Protein AF-A0A5C8BS94-F1 (afdb_monomer_lite)

Sequence (161 aa):
IDARSKDDQHNLLNRGTQIALFEEREQHVLETAAKRLRKAGKDKSAALDLFNAAQDHIVFAAQAHIDRVTLEAFTAGIARCENEEAAELLRDVCSLYALTSIERDRAWFMEHNRISDDRAKAVQREVNSLLAKLRPHTLTLIEGLGVPPESLGAEILKPTP

Radius of gyration: 20.37 Å; chains: 1; bounding box: 39×51×60 Å

pLDDT: mean 91.69, std 13.26, range [35.62, 98.75]

Structure (mmCIF, N/CA/C/O backbone):
data_AF-A0A5C8BS94-F1
#
_entry.id   AF-A0A5C8BS94-F1
#
loop_
_atom_site.group_PDB
_atom_site.id
_atom_site.type_symbol
_atom_site.label_atom_id
_atom_site.label_alt_id
_atom_site.label_comp_id
_atom_site.label_asym_id
_atom_site.label_entity_id
_atom_site.label_seq_id
_atom_site.pdbx_PDB_ins_code
_atom_site.Cartn_x
_atom_site.Cartn_y
_atom_site.Cartn_z
_atom_site.occupancy
_atom_site.B_iso_or_equiv
_atom_site.auth_seq_id
_atom_site.auth_comp_id
_atom_site.auth_asym_id
_atom_site.auth_atom_id
_atom_site.pdbx_PDB_model_num
ATOM 1 N N . ILE A 1 1 ? 16.806 22.646 17.833 1.00 38.62 1 ILE A N 1
ATOM 2 C CA . ILE A 1 1 ? 16.436 22.315 16.436 1.00 38.62 1 ILE A CA 1
ATOM 3 C C . ILE A 1 1 ? 15.663 21.012 16.528 1.00 38.62 1 ILE A C 1
ATOM 5 O O . ILE A 1 1 ? 16.285 19.968 16.532 1.00 38.62 1 ILE A O 1
ATOM 9 N N . ASP A 1 2 ? 14.355 21.076 16.778 1.00 39.12 2 ASP A N 1
ATOM 10 C CA . ASP A 1 2 ? 13.565 19.871 17.095 1.00 39.12 2 ASP A CA 1
ATOM 11 C C . ASP A 1 2 ? 12.084 20.030 16.701 1.00 39.12 2 ASP A C 1
ATOM 13 O O . ASP A 1 2 ? 11.161 19.644 17.408 1.00 39.12 2 ASP A O 1
ATOM 17 N N . ALA A 1 3 ? 11.853 20.686 15.559 1.00 35.62 3 ALA A N 1
ATOM 18 C CA . ALA A 1 3 ? 10.513 20.950 15.025 1.00 35.62 3 ALA A CA 1
ATOM 19 C C . ALA A 1 3 ? 10.228 20.228 13.693 1.00 35.62 3 ALA A C 1
ATOM 21 O O . ALA A 1 3 ? 9.103 20.268 13.219 1.00 35.62 3 ALA A O 1
ATOM 22 N N . ARG A 1 4 ? 11.218 19.545 13.090 1.00 42.00 4 ARG A N 1
ATOM 23 C CA . ARG A 1 4 ? 11.051 18.857 11.790 1.00 42.00 4 ARG A CA 1
ATOM 24 C C . ARG A 1 4 ? 10.585 17.399 11.897 1.00 42.00 4 ARG A C 1
ATOM 26 O O . ARG A 1 4 ? 10.138 16.840 10.912 1.00 42.00 4 ARG A O 1
ATOM 33 N N . SER A 1 5 ? 10.661 16.784 13.080 1.00 50.09 5 SER A N 1
ATOM 34 C CA . SER A 1 5 ? 10.421 15.338 13.240 1.00 50.09 5 SER A CA 1
ATOM 35 C C . SER A 1 5 ? 8.932 14.946 13.261 1.00 50.09 5 SER A C 1
ATOM 37 O O . SER A 1 5 ? 8.561 13.891 12.749 1.00 50.09 5 SER A O 1
ATOM 39 N N . LYS A 1 6 ? 8.053 15.796 13.815 1.00 41.78 6 LYS A N 1
ATOM 40 C CA . LYS A 1 6 ? 6.612 15.485 13.911 1.00 41.78 6 LYS A CA 1
ATOM 41 C C . LYS A 1 6 ? 5.847 15.727 12.608 1.00 41.78 6 LYS A C 1
ATOM 43 O O . LYS A 1 6 ? 4.920 14.979 12.314 1.00 41.78 6 LYS A O 1
ATOM 48 N N . ASP A 1 7 ? 6.255 16.725 11.827 1.00 47.00 7 ASP A N 1
ATOM 49 C CA . ASP A 1 7 ? 5.572 17.105 10.583 1.00 47.00 7 ASP A CA 1
ATOM 50 C C . ASP A 1 7 ? 5.789 16.054 9.472 1.00 47.00 7 ASP A C 1
ATOM 52 O O . ASP A 1 7 ? 4.858 15.677 8.761 1.00 47.00 7 ASP A O 1
ATOM 56 N N . ASP A 1 8 ? 6.986 15.454 9.411 1.00 50.56 8 ASP A N 1
ATOM 57 C CA . ASP A 1 8 ? 7.304 14.372 8.466 1.00 50.56 8 ASP A CA 1
ATOM 58 C C . ASP A 1 8 ? 6.579 13.045 8.776 1.00 50.56 8 ASP A C 1
ATOM 60 O O . ASP A 1 8 ? 6.264 12.284 7.855 1.00 50.56 8 ASP A O 1
ATOM 64 N N . GLN A 1 9 ? 6.284 12.756 10.051 1.00 50.00 9 GLN A N 1
ATOM 65 C CA . GLN A 1 9 ? 5.466 11.598 10.453 1.00 50.00 9 GLN A CA 1
ATOM 66 C C . GLN A 1 9 ? 3.990 11.804 10.112 1.00 50.00 9 GLN A C 1
ATOM 68 O O . GLN A 1 9 ? 3.365 10.912 9.535 1.00 50.00 9 GLN A O 1
ATOM 73 N N . HIS A 1 10 ? 3.453 13.000 10.380 1.00 54.72 10 HIS A N 1
ATOM 74 C CA . HIS A 1 10 ? 2.069 13.348 10.046 1.00 54.72 10 HIS A CA 1
ATOM 75 C C . HIS A 1 10 ? 1.800 13.278 8.528 1.00 54.72 10 HIS A C 1
ATOM 77 O O . HIS A 1 10 ? 0.666 13.070 8.091 1.00 54.72 10 HIS A O 1
ATOM 83 N N . ASN A 1 11 ? 2.855 13.371 7.717 1.00 77.12 11 ASN A N 1
ATOM 84 C CA . ASN A 1 11 ? 2.792 13.202 6.274 1.00 77.12 11 ASN A CA 1
ATOM 85 C C . ASN A 1 11 ? 2.564 11.735 5.831 1.00 77.12 11 ASN A C 1
ATOM 87 O O . ASN A 1 11 ? 1.954 11.503 4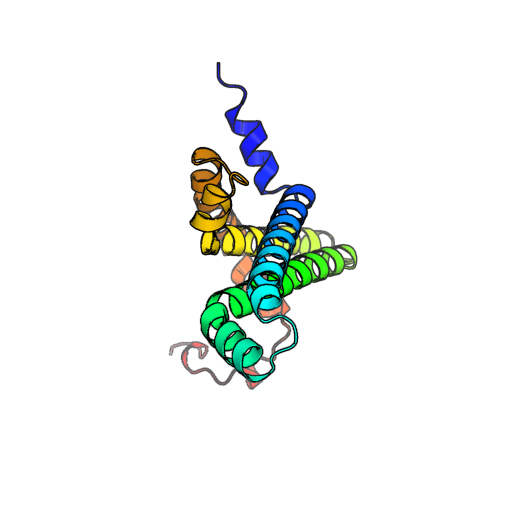.796 1.00 77.12 11 ASN A O 1
ATOM 91 N N . LEU A 1 12 ? 3.017 10.717 6.578 1.00 89.62 12 LEU A N 1
ATOM 92 C CA . LEU A 1 12 ? 2.892 9.305 6.152 1.00 89.62 12 LEU A CA 1
ATOM 93 C C . LEU A 1 12 ? 1.476 8.730 6.307 1.00 89.62 12 LEU A C 1
ATOM 95 O O . LEU A 1 12 ? 1.071 7.875 5.519 1.00 89.62 12 LEU A O 1
ATOM 99 N N . LEU A 1 13 ? 0.721 9.199 7.303 1.00 93.19 13 LEU A N 1
ATOM 100 C CA . LEU A 1 13 ? -0.686 8.824 7.495 1.00 93.19 13 LEU A CA 1
ATOM 101 C C . LEU A 1 13 ? -1.643 9.688 6.662 1.00 93.19 13 LEU A C 1
ATOM 103 O O . LEU A 1 13 ? -2.830 9.381 6.561 1.00 93.19 13 LEU A O 1
ATOM 107 N N . ASN A 1 14 ? -1.143 10.759 6.039 1.00 94.69 14 ASN A N 1
ATOM 108 C CA . ASN A 1 14 ? -1.947 11.577 5.148 1.00 94.69 14 ASN A CA 1
ATOM 109 C C . ASN A 1 14 ? -2.319 10.780 3.887 1.00 94.69 14 ASN A C 1
ATOM 111 O O . ASN A 1 14 ? -1.458 10.301 3.148 1.00 94.69 14 ASN A O 1
ATOM 115 N N . ARG A 1 15 ? -3.623 10.676 3.619 1.00 95.06 15 ARG A N 1
ATOM 116 C CA . ARG A 1 15 ? -4.148 9.929 2.473 1.00 95.06 15 ARG A CA 1
ATOM 117 C C . ARG A 1 15 ? -3.669 10.471 1.125 1.00 95.06 15 ARG A C 1
ATOM 119 O O . ARG A 1 15 ? -3.341 9.681 0.248 1.00 95.06 15 ARG A O 1
ATOM 126 N N . GLY A 1 16 ? -3.607 11.792 0.964 1.00 94.94 16 GLY A N 1
ATOM 127 C CA . GLY A 1 16 ? -3.114 12.415 -0.265 1.00 94.94 16 GLY A CA 1
ATOM 128 C C . GLY A 1 16 ? -1.663 12.031 -0.543 1.00 94.94 16 GLY A C 1
ATOM 129 O O . GLY A 1 16 ? -1.332 11.636 -1.656 1.00 94.94 16 GLY A O 1
ATOM 130 N N . THR A 1 17 ? -0.822 12.031 0.490 1.00 95.12 17 THR A N 1
ATOM 131 C CA . THR A 1 17 ? 0.573 11.584 0.386 1.00 95.12 17 THR A CA 1
ATOM 132 C C . THR A 1 17 ? 0.686 10.108 0.026 1.00 95.12 17 THR A C 1
ATOM 134 O O . THR A 1 17 ? 1.507 9.745 -0.813 1.00 95.12 17 THR A O 1
ATOM 137 N N . GLN A 1 18 ? -0.129 9.247 0.640 1.00 97.12 18 GLN A N 1
ATOM 138 C CA . GLN A 1 18 ? -0.151 7.819 0.316 1.00 97.12 18 GLN A CA 1
ATOM 139 C C . GLN A 1 18 ? -0.531 7.588 -1.151 1.00 97.12 18 GLN A C 1
ATOM 141 O O . GLN A 1 18 ? 0.159 6.844 -1.840 1.00 97.12 18 GLN A O 1
ATOM 146 N N . ILE A 1 19 ? -1.581 8.255 -1.642 1.00 97.88 19 ILE A N 1
ATOM 147 C CA . ILE A 1 19 ? -2.014 8.155 -3.044 1.00 97.88 19 ILE A CA 1
ATOM 148 C C . ILE A 1 19 ? -0.905 8.636 -3.985 1.00 97.88 19 ILE A C 1
ATOM 150 O O . ILE A 1 19 ? -0.528 7.893 -4.887 1.00 97.88 19 ILE A O 1
ATOM 154 N N . ALA A 1 20 ? -0.311 9.801 -3.713 1.00 97.12 20 ALA A N 1
ATOM 155 C CA . ALA A 1 20 ? 0.768 10.347 -4.535 1.00 97.12 20 ALA A CA 1
ATOM 156 C C . ALA A 1 20 ? 1.969 9.389 -4.636 1.00 97.12 20 ALA A C 1
ATOM 158 O O . ALA A 1 20 ? 2.488 9.155 -5.723 1.00 97.12 20 ALA A O 1
ATOM 159 N N . LEU A 1 21 ? 2.383 8.760 -3.528 1.00 97.81 21 LEU A N 1
ATOM 160 C CA . LEU A 1 21 ? 3.468 7.770 -3.549 1.00 97.81 21 LEU A CA 1
ATOM 161 C C . LEU A 1 21 ? 3.127 6.547 -4.418 1.00 97.81 21 LEU A C 1
ATOM 163 O O . LEU A 1 21 ? 3.996 6.022 -5.116 1.00 97.81 21 LEU A O 1
ATOM 167 N N . PHE A 1 22 ? 1.877 6.082 -4.387 1.00 98.56 22 PHE A N 1
ATOM 168 C CA . PHE A 1 22 ? 1.437 4.937 -5.187 1.00 98.56 22 PHE A CA 1
ATOM 169 C C . PHE A 1 22 ? 1.358 5.284 -6.679 1.00 98.56 22 PHE A C 1
ATOM 171 O O . PHE A 1 22 ? 1.819 4.490 -7.501 1.00 98.56 22 PHE A O 1
ATOM 178 N N . GLU A 1 23 ? 0.832 6.464 -7.018 1.00 98.31 23 GLU A N 1
ATOM 179 C CA . GLU A 1 23 ? 0.810 7.013 -8.380 1.00 98.31 23 GLU A CA 1
ATOM 180 C C . GLU A 1 23 ? 2.223 7.157 -8.945 1.00 98.31 23 GLU A C 1
ATOM 182 O O . GLU A 1 23 ? 2.515 6.662 -10.033 1.00 98.31 23 GLU A O 1
ATOM 187 N N . GLU A 1 24 ? 3.138 7.758 -8.183 1.00 97.62 24 GLU A N 1
ATOM 188 C CA . GLU A 1 24 ? 4.527 7.920 -8.604 1.00 97.62 24 GLU A CA 1
ATOM 189 C C . GLU A 1 24 ? 5.228 6.574 -8.827 1.00 97.62 24 GLU A C 1
ATOM 191 O O . GLU A 1 24 ? 5.986 6.437 -9.794 1.00 97.62 24 GLU A O 1
ATOM 196 N N . ARG A 1 25 ? 4.981 5.577 -7.962 1.00 98.38 25 ARG A N 1
ATOM 197 C CA . ARG A 1 25 ? 5.529 4.222 -8.127 1.00 98.38 25 ARG A CA 1
ATOM 198 C C . ARG A 1 25 ? 5.011 3.564 -9.392 1.00 98.38 25 ARG A C 1
ATOM 200 O O . ARG A 1 25 ? 5.808 3.120 -10.214 1.00 98.38 25 ARG A O 1
ATOM 207 N N . GLU A 1 26 ? 3.697 3.510 -9.563 1.00 98.62 26 GLU A N 1
ATOM 208 C CA . GLU A 1 26 ? 3.087 2.906 -10.746 1.00 98.62 26 GLU A CA 1
ATOM 209 C C . GLU A 1 26 ? 3.570 3.595 -12.028 1.00 98.62 26 GLU A C 1
ATOM 211 O O . GLU A 1 26 ? 4.046 2.914 -12.939 1.00 98.62 26 GLU A O 1
ATOM 216 N N . GLN A 1 27 ? 3.515 4.929 -12.090 1.00 98.25 27 GLN A N 1
ATOM 217 C CA . GLN A 1 27 ? 3.914 5.679 -13.276 1.00 98.25 27 GLN A CA 1
ATOM 218 C C . GLN A 1 27 ? 5.383 5.424 -13.626 1.00 98.25 27 GLN A C 1
ATOM 220 O O . GLN A 1 27 ? 5.703 5.120 -14.777 1.00 98.25 27 GLN A O 1
ATOM 225 N N . HIS A 1 28 ? 6.285 5.504 -12.645 1.00 98.38 28 HIS A N 1
ATOM 226 C CA . HIS A 1 28 ? 7.711 5.319 -12.892 1.00 98.38 28 HIS A CA 1
ATOM 227 C C . HIS A 1 28 ? 8.029 3.910 -13.410 1.00 98.38 28 HIS A C 1
ATOM 229 O O . HIS A 1 28 ? 8.760 3.746 -14.395 1.00 98.38 28 HIS A O 1
AT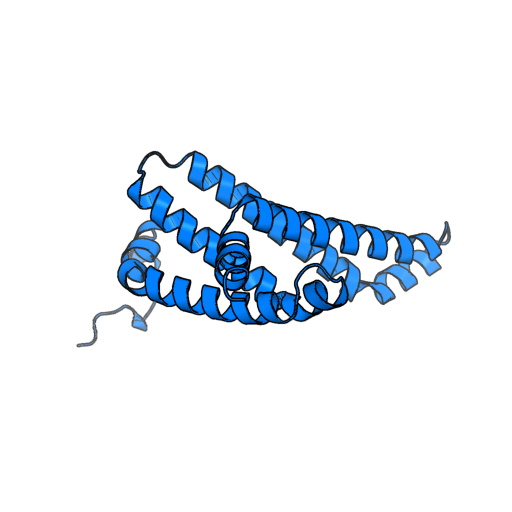OM 235 N N . VAL A 1 29 ? 7.475 2.886 -12.762 1.00 98.12 29 VAL A N 1
ATOM 236 C CA . VAL A 1 29 ? 7.708 1.482 -13.119 1.00 98.12 29 VAL A CA 1
ATOM 237 C C . VAL A 1 29 ? 7.103 1.178 -14.494 1.00 98.12 29 VAL A C 1
ATOM 239 O O . VAL A 1 29 ? 7.763 0.598 -15.355 1.00 98.12 29 VAL A O 1
ATOM 242 N N . LEU A 1 30 ? 5.889 1.659 -14.771 1.00 98.00 30 LEU A N 1
ATOM 243 C CA . LEU A 1 30 ? 5.248 1.483 -16.072 1.00 98.00 30 LEU A CA 1
ATOM 244 C C . LEU A 1 30 ? 6.045 2.150 -17.201 1.00 98.00 30 LEU A C 1
ATOM 246 O O . LEU A 1 30 ? 6.294 1.536 -18.242 1.00 98.00 30 LEU A O 1
ATOM 250 N N . GLU A 1 31 ? 6.475 3.398 -17.011 1.00 97.88 31 GLU A N 1
ATOM 251 C CA . GLU A 1 31 ? 7.239 4.135 -18.017 1.00 97.88 31 GLU A CA 1
ATOM 252 C C . GLU A 1 31 ? 8.583 3.472 -18.322 1.00 97.88 31 GLU A C 1
ATOM 254 O O . GLU A 1 31 ? 8.999 3.389 -19.483 1.00 97.88 31 GLU A O 1
ATOM 259 N N . THR A 1 32 ? 9.288 3.007 -17.293 1.00 97.00 32 THR A N 1
ATOM 260 C CA . THR A 1 32 ? 10.602 2.377 -17.456 1.00 97.00 32 THR A CA 1
ATOM 261 C C . THR A 1 32 ? 10.488 0.971 -18.049 1.00 97.00 32 THR A C 1
ATOM 263 O O . THR A 1 32 ? 11.282 0.631 -18.936 1.00 97.00 32 THR A O 1
ATOM 266 N N . ALA A 1 33 ? 9.460 0.196 -17.689 1.00 96.12 33 ALA A N 1
ATOM 267 C CA . ALA A 1 33 ? 9.127 -1.066 -18.349 1.00 96.12 33 ALA A CA 1
ATOM 268 C C . ALA A 1 33 ? 8.798 -0.847 -19.836 1.00 96.12 33 ALA A C 1
ATOM 270 O O . ALA A 1 33 ? 9.383 -1.489 -20.713 1.00 96.12 33 ALA A O 1
ATOM 271 N N . ALA A 1 34 ? 7.947 0.134 -20.150 1.00 95.44 34 ALA A N 1
ATOM 272 C CA . ALA A 1 34 ? 7.591 0.470 -21.526 1.00 95.44 34 ALA A CA 1
ATOM 273 C C . ALA A 1 34 ? 8.811 0.914 -22.352 1.00 95.44 34 ALA A C 1
ATOM 275 O O . ALA A 1 34 ? 8.978 0.480 -23.495 1.00 95.44 34 ALA A O 1
ATOM 276 N N . LYS A 1 35 ? 9.703 1.739 -21.784 1.00 95.25 35 LYS A N 1
ATOM 277 C CA . LYS A 1 35 ? 10.971 2.136 -22.427 1.00 95.25 35 LYS A CA 1
ATOM 278 C C . LYS A 1 35 ? 11.853 0.925 -22.735 1.00 95.25 35 LYS A C 1
ATOM 280 O O . LYS A 1 35 ? 12.463 0.881 -23.803 1.00 95.25 35 LYS A O 1
ATOM 285 N N . ARG A 1 36 ? 11.915 -0.062 -21.834 1.00 93.31 36 ARG A N 1
ATOM 286 C CA . ARG A 1 36 ? 12.683 -1.300 -22.037 1.00 93.31 36 ARG A CA 1
ATOM 287 C C . ARG A 1 36 ? 12.118 -2.126 -23.194 1.00 93.31 36 ARG A C 1
ATOM 289 O O . ARG A 1 36 ? 12.886 -2.522 -24.065 1.00 93.31 36 ARG A O 1
ATOM 296 N N . LEU A 1 37 ? 10.798 -2.305 -23.248 1.00 93.06 37 LEU A N 1
ATOM 297 C CA . LEU A 1 37 ? 10.127 -3.078 -24.301 1.00 93.06 37 LEU A CA 1
ATOM 298 C C . LEU A 1 37 ? 10.201 -2.412 -25.679 1.00 93.06 37 LEU A C 1
ATOM 300 O O . LEU A 1 37 ? 10.390 -3.090 -26.687 1.00 93.06 37 LEU A O 1
ATOM 304 N N . ARG A 1 38 ? 10.138 -1.076 -25.742 1.00 93.31 38 ARG A N 1
ATOM 305 C CA . ARG A 1 38 ? 10.240 -0.322 -27.006 1.00 93.31 38 ARG A CA 1
ATOM 306 C C . ARG A 1 38 ? 11.558 -0.542 -27.754 1.00 93.31 38 ARG A C 1
ATOM 308 O O . ARG A 1 38 ? 11.598 -0.301 -28.959 1.00 93.31 38 ARG A O 1
ATOM 315 N N . LYS A 1 39 ? 12.611 -1.034 -27.089 1.00 92.50 39 LYS A N 1
ATOM 316 C CA . LYS A 1 39 ? 13.895 -1.372 -27.730 1.00 92.50 39 LYS A CA 1
ATOM 317 C C . LYS A 1 39 ? 13.772 -2.478 -28.786 1.00 92.50 39 LYS A C 1
ATOM 319 O O . LYS A 1 39 ? 14.619 -2.538 -29.667 1.00 92.50 39 LYS A O 1
ATOM 324 N N . ALA A 1 40 ? 12.716 -3.294 -28.740 1.00 91.44 40 ALA A N 1
ATOM 325 C CA . ALA A 1 40 ? 12.437 -4.317 -29.749 1.00 91.44 40 ALA A CA 1
ATOM 326 C C . ALA A 1 40 ? 12.047 -3.743 -31.126 1.00 91.44 40 ALA A C 1
ATOM 328 O O . ALA A 1 40 ? 12.132 -4.429 -32.145 1.00 91.44 40 ALA A O 1
ATOM 329 N N . GLY A 1 41 ? 11.575 -2.492 -31.179 1.00 90.56 41 GLY A N 1
ATOM 330 C CA . GLY A 1 41 ? 11.046 -1.903 -32.406 1.00 90.56 41 GLY A CA 1
ATOM 331 C C . GLY A 1 41 ? 9.844 -2.684 -32.954 1.00 90.56 41 GLY A C 1
ATOM 332 O O . GLY A 1 41 ? 8.859 -2.890 -32.250 1.00 90.56 41 GLY A O 1
ATOM 333 N N . LYS A 1 42 ? 9.909 -3.075 -34.234 1.00 90.06 42 LYS A N 1
ATOM 334 C CA . LYS A 1 42 ? 8.848 -3.831 -34.934 1.00 90.06 42 LYS A CA 1
ATOM 335 C C . LYS A 1 42 ? 9.160 -5.326 -35.091 1.00 90.06 42 LYS A C 1
ATOM 337 O O . LYS A 1 42 ? 8.364 -6.041 -35.699 1.00 90.06 42 LYS A O 1
ATOM 342 N N . ASP A 1 43 ? 10.302 -5.791 -34.588 1.00 93.19 43 ASP A N 1
ATOM 343 C CA . ASP A 1 43 ? 10.690 -7.198 -34.677 1.00 93.19 43 ASP A CA 1
ATOM 344 C C . ASP A 1 43 ? 9.931 -8.017 -33.626 1.00 93.19 43 ASP A C 1
ATOM 346 O O . ASP A 1 43 ? 10.076 -7.810 -32.421 1.00 93.19 43 ASP A O 1
ATOM 350 N N . LYS A 1 44 ? 9.103 -8.955 -34.095 1.00 88.38 44 LYS A N 1
ATOM 351 C CA . LYS A 1 44 ? 8.265 -9.795 -33.234 1.00 88.38 44 LYS A CA 1
ATOM 352 C C . LYS A 1 44 ? 9.073 -10.782 -32.391 1.00 88.38 44 LYS A C 1
ATOM 354 O O . LYS A 1 44 ? 8.664 -11.049 -31.265 1.00 88.38 44 LYS A O 1
ATOM 359 N N . SER A 1 45 ? 10.182 -11.314 -32.909 1.00 92.12 45 SER A N 1
ATOM 360 C CA . SER A 1 45 ? 11.027 -12.246 -32.151 1.00 92.12 45 SER A CA 1
ATOM 361 C C . SER A 1 45 ? 11.737 -11.495 -31.032 1.00 92.12 45 SER A C 1
ATOM 363 O O . SER A 1 45 ? 11.603 -11.852 -29.865 1.00 92.12 45 SER A O 1
ATOM 365 N N . ALA A 1 46 ? 12.377 -10.373 -31.374 1.00 91.12 46 ALA A N 1
ATOM 366 C CA . ALA A 1 46 ? 13.042 -9.522 -30.391 1.00 91.12 46 ALA A CA 1
ATOM 367 C C . ALA A 1 46 ? 12.065 -8.966 -29.339 1.00 91.12 46 ALA A C 1
ATOM 369 O O . ALA A 1 46 ? 12.441 -8.796 -28.180 1.00 91.12 46 ALA A O 1
ATOM 370 N N . ALA A 1 47 ? 10.809 -8.695 -29.718 1.00 91.88 47 ALA A N 1
ATOM 371 C CA . ALA A 1 47 ? 9.772 -8.260 -28.785 1.00 91.88 47 ALA A CA 1
ATOM 372 C C . ALA A 1 47 ? 9.432 -9.335 -27.749 1.00 91.88 47 ALA A C 1
ATOM 374 O O . ALA A 1 47 ? 9.312 -9.008 -26.569 1.00 91.88 47 ALA A O 1
ATOM 375 N N . LEU A 1 48 ? 9.308 -10.598 -28.166 1.00 92.69 48 LEU A N 1
ATOM 376 C CA . LEU A 1 48 ? 9.047 -11.707 -27.250 1.00 92.69 48 LEU A CA 1
ATOM 377 C C . LEU A 1 48 ? 10.238 -11.949 -26.312 1.00 92.69 48 LEU A C 1
ATOM 379 O O . LEU A 1 48 ? 10.046 -12.088 -25.105 1.00 92.69 48 LEU A O 1
ATOM 383 N N . ASP A 1 49 ? 11.460 -11.922 -26.844 1.00 94.88 49 ASP A N 1
ATOM 384 C CA . ASP A 1 49 ? 12.677 -12.108 -26.048 1.00 94.88 49 ASP A CA 1
ATOM 385 C C . ASP A 1 49 ? 12.851 -10.990 -25.010 1.00 94.88 49 ASP A C 1
ATOM 387 O O . ASP A 1 49 ? 13.108 -11.259 -23.835 1.00 94.88 49 ASP A O 1
ATOM 391 N N . LEU A 1 50 ? 12.642 -9.727 -25.406 1.00 94.06 50 LEU A N 1
ATOM 392 C CA . LEU A 1 50 ? 12.697 -8.586 -24.487 1.00 94.06 50 LEU A CA 1
ATOM 393 C C . LEU A 1 50 ? 11.561 -8.593 -23.465 1.00 94.06 50 LEU A C 1
ATOM 395 O O . LEU A 1 50 ? 11.785 -8.184 -22.327 1.00 94.06 50 LEU A O 1
ATOM 399 N N . PHE A 1 51 ? 10.367 -9.048 -23.850 1.00 93.62 51 PHE A N 1
ATOM 400 C CA . PHE A 1 51 ? 9.251 -9.222 -22.925 1.00 93.62 51 PHE A CA 1
ATOM 401 C C . PHE A 1 51 ? 9.595 -10.243 -21.841 1.00 93.62 51 PHE A C 1
ATOM 403 O O . PHE A 1 51 ? 9.500 -9.929 -20.656 1.00 93.62 51 PHE A O 1
ATOM 410 N N . ASN A 1 52 ? 10.079 -11.422 -22.236 1.00 94.94 52 ASN A N 1
ATOM 411 C CA . ASN A 1 52 ? 10.483 -12.470 -21.301 1.00 94.94 52 ASN A CA 1
ATOM 412 C C . ASN A 1 52 ? 11.632 -12.006 -20.394 1.00 94.94 52 ASN A C 1
ATOM 414 O O . ASN A 1 52 ? 11.588 -12.211 -19.185 1.00 94.94 52 ASN A O 1
ATOM 418 N N . ALA A 1 53 ? 12.625 -11.308 -20.950 1.00 95.25 53 ALA A N 1
ATOM 419 C CA . ALA A 1 53 ? 13.754 -10.779 -20.185 1.00 95.25 53 ALA A CA 1
ATOM 420 C C . ALA A 1 53 ? 13.387 -9.624 -19.229 1.00 95.25 53 ALA A C 1
ATOM 422 O O . ALA A 1 53 ? 14.206 -9.256 -18.385 1.00 95.25 53 ALA A O 1
ATOM 423 N N . ALA A 1 54 ? 12.209 -9.013 -19.386 1.00 95.75 54 ALA A N 1
ATOM 424 C CA . ALA A 1 54 ? 11.701 -7.927 -18.546 1.00 95.75 54 ALA A CA 1
ATOM 425 C C . ALA A 1 54 ? 10.481 -8.340 -17.703 1.00 95.75 54 ALA A C 1
ATOM 427 O O . ALA A 1 54 ? 9.802 -7.468 -17.159 1.00 95.75 54 ALA A O 1
ATOM 428 N N . GLN A 1 55 ? 10.169 -9.637 -17.624 1.00 96.12 55 GLN A N 1
ATOM 429 C CA . GLN A 1 55 ? 8.952 -10.137 -16.984 1.00 96.12 55 GLN A CA 1
ATOM 430 C C . GLN A 1 55 ? 8.844 -9.715 -15.515 1.00 96.12 55 GLN A C 1
ATOM 432 O O . GLN A 1 55 ? 7.771 -9.307 -15.085 1.00 96.12 55 GLN A O 1
ATOM 437 N N . ASP A 1 56 ? 9.948 -9.755 -14.772 1.00 96.50 56 ASP A N 1
ATOM 438 C CA . ASP A 1 56 ? 10.048 -9.269 -13.394 1.00 96.50 56 ASP A CA 1
ATOM 439 C C . ASP A 1 56 ? 9.547 -7.821 -13.265 1.00 96.50 56 ASP A C 1
ATOM 441 O O . ASP A 1 56 ? 8.693 -7.512 -12.433 1.00 96.50 56 ASP A O 1
ATOM 445 N N . HIS A 1 57 ? 10.003 -6.950 -14.164 1.00 97.31 57 HIS A N 1
ATOM 446 C CA . HIS A 1 57 ? 9.623 -5.546 -14.196 1.00 97.31 57 HIS A CA 1
ATOM 447 C C . HIS A 1 57 ? 8.153 -5.358 -14.600 1.00 97.31 57 HIS A C 1
ATOM 449 O O . HIS A 1 57 ? 7.445 -4.534 -14.028 1.00 97.31 57 HIS A O 1
ATOM 455 N N . ILE A 1 58 ? 7.665 -6.134 -15.568 1.00 97.00 58 ILE A N 1
ATOM 456 C CA . ILE A 1 58 ? 6.269 -6.060 -16.023 1.00 97.00 58 ILE A CA 1
ATOM 457 C C . ILE A 1 58 ? 5.313 -6.523 -14.919 1.00 97.00 58 ILE A C 1
ATOM 459 O O . ILE A 1 58 ? 4.289 -5.883 -14.686 1.00 97.00 58 ILE A O 1
ATOM 463 N N . VAL A 1 59 ? 5.655 -7.605 -14.216 1.00 98.06 59 VAL A N 1
ATOM 464 C CA . VAL A 1 59 ? 4.884 -8.098 -13.067 1.00 98.06 59 VAL A CA 1
ATOM 465 C C . VAL A 1 59 ? 4.890 -7.061 -11.947 1.00 98.06 59 VAL A C 1
ATOM 467 O O . VAL A 1 59 ? 3.836 -6.780 -11.382 1.00 98.06 59 VAL A O 1
ATOM 470 N N . PHE A 1 60 ? 6.034 -6.427 -11.677 1.00 98.31 60 PHE A N 1
ATOM 471 C CA . PHE A 1 60 ? 6.100 -5.343 -10.700 1.00 98.31 60 PHE A CA 1
ATOM 472 C C . PHE A 1 60 ? 5.239 -4.134 -11.104 1.00 98.31 60 PHE A C 1
ATOM 474 O O . PHE A 1 60 ? 4.515 -3.599 -10.267 1.00 98.31 60 PHE A O 1
ATOM 481 N N . ALA A 1 61 ? 5.226 -3.751 -12.387 1.00 98.38 61 ALA A N 1
ATOM 482 C CA . ALA A 1 61 ? 4.351 -2.692 -12.901 1.00 98.38 61 ALA A CA 1
ATOM 483 C C . ALA A 1 61 ? 2.865 -3.025 -12.687 1.00 98.38 61 ALA A C 1
ATOM 485 O O . ALA A 1 61 ? 2.092 -2.179 -12.237 1.00 98.38 61 ALA A O 1
ATOM 486 N N . ALA A 1 62 ? 2.471 -4.270 -12.971 1.00 98.19 62 ALA A N 1
ATOM 487 C CA . ALA A 1 62 ? 1.107 -4.741 -12.755 1.00 98.19 62 ALA A CA 1
ATOM 488 C C . ALA A 1 62 ? 0.730 -4.741 -11.265 1.00 98.19 62 ALA A C 1
ATOM 490 O O . ALA A 1 62 ? -0.362 -4.299 -10.909 1.00 98.19 62 ALA A O 1
ATOM 491 N N . GLN A 1 63 ? 1.635 -5.174 -10.384 1.00 98.44 63 GLN A N 1
ATOM 492 C CA . GLN A 1 63 ? 1.403 -5.140 -8.941 1.00 98.44 63 GLN A CA 1
ATOM 493 C C . GLN A 1 63 ? 1.268 -3.702 -8.426 1.00 98.44 63 GLN A C 1
ATOM 495 O O . GLN A 1 63 ? 0.346 -3.416 -7.666 1.00 98.44 63 GLN A O 1
ATOM 500 N N . ALA A 1 64 ? 2.128 -2.781 -8.874 1.00 98.62 64 ALA A N 1
ATOM 501 C CA . ALA A 1 64 ? 2.049 -1.371 -8.500 1.00 98.62 64 ALA A CA 1
ATOM 502 C C . ALA A 1 64 ? 0.715 -0.731 -8.932 1.00 98.62 64 ALA A C 1
ATOM 504 O O . ALA A 1 64 ? 0.133 0.034 -8.160 1.00 98.62 64 ALA A O 1
ATOM 505 N N . HIS A 1 65 ? 0.203 -1.095 -10.115 1.00 98.62 65 HIS A N 1
ATOM 506 C CA . HIS A 1 65 ? -1.125 -0.697 -10.592 1.00 98.62 65 HIS A CA 1
ATOM 507 C C . HIS A 1 65 ? -2.243 -1.221 -9.684 1.00 98.62 65 HIS A C 1
ATOM 509 O O . HIS A 1 65 ? -3.072 -0.445 -9.207 1.00 98.62 65 HIS A O 1
ATOM 515 N N . ILE A 1 66 ? -2.249 -2.530 -9.403 1.00 98.69 66 ILE A N 1
ATOM 516 C CA . ILE A 1 66 ? -3.246 -3.164 -8.525 1.00 98.69 66 ILE A CA 1
ATOM 517 C C . ILE A 1 66 ? -3.230 -2.509 -7.146 1.00 98.69 66 ILE A C 1
ATOM 519 O O . ILE A 1 66 ? -4.289 -2.209 -6.591 1.00 98.69 66 ILE A O 1
ATOM 523 N N . ASP A 1 67 ? -2.040 -2.251 -6.608 1.00 98.69 67 ASP A N 1
ATOM 524 C CA . ASP A 1 67 ? -1.888 -1.644 -5.297 1.00 98.69 67 ASP A CA 1
ATOM 525 C C . ASP A 1 67 ? -2.535 -0.247 -5.239 1.00 98.69 67 ASP A C 1
ATOM 527 O O . ASP A 1 67 ? -3.247 0.050 -4.273 1.00 98.69 67 ASP A O 1
ATOM 531 N N . ARG A 1 68 ? -2.312 0.597 -6.265 1.00 98.69 68 ARG A N 1
ATOM 532 C CA . ARG A 1 68 ? -2.901 1.947 -6.366 1.00 98.69 68 ARG A CA 1
ATOM 533 C C . ARG A 1 68 ? -4.411 1.882 -6.518 1.00 98.69 68 ARG A C 1
ATOM 535 O O . ARG A 1 68 ? -5.121 2.521 -5.745 1.00 98.69 68 ARG A O 1
ATOM 542 N N . VAL A 1 69 ? -4.903 1.079 -7.461 1.00 98.69 69 VAL A N 1
ATOM 543 C CA . VAL A 1 69 ? -6.346 0.921 -7.697 1.00 98.69 69 VAL A CA 1
ATOM 544 C 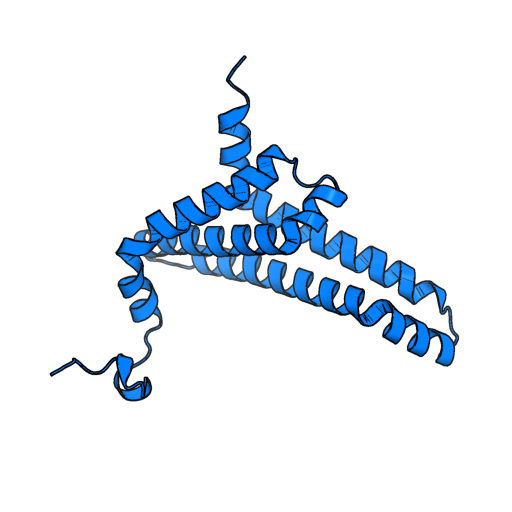C . VAL A 1 69 ? -7.047 0.432 -6.432 1.00 98.69 69 VAL A C 1
ATOM 546 O O . VAL A 1 69 ? -8.110 0.936 -6.079 1.00 98.69 69 VAL A O 1
ATOM 549 N N . THR A 1 70 ? -6.434 -0.500 -5.702 1.00 98.75 70 THR A N 1
ATOM 550 C CA . THR A 1 70 ? -6.958 -0.977 -4.417 1.00 98.75 70 THR A CA 1
ATOM 551 C C . THR A 1 70 ? -6.998 0.148 -3.382 1.00 98.75 70 THR A C 1
ATOM 553 O O . THR A 1 70 ? -8.013 0.305 -2.706 1.00 98.75 70 THR A O 1
ATOM 556 N N . LEU A 1 71 ? -5.945 0.969 -3.272 1.00 98.75 71 LEU A N 1
ATOM 557 C CA . LEU A 1 71 ? -5.908 2.102 -2.340 1.00 98.75 71 LEU A CA 1
ATOM 558 C C . LEU A 1 71 ? -7.012 3.129 -2.637 1.00 98.75 71 LEU A C 1
ATOM 560 O O . LEU A 1 71 ? -7.696 3.595 -1.720 1.00 98.75 71 LEU A O 1
ATOM 564 N N . GLU A 1 72 ? -7.201 3.472 -3.909 1.00 98.56 72 GLU A N 1
ATOM 565 C CA . GLU A 1 72 ? -8.236 4.403 -4.366 1.00 98.56 72 GLU A CA 1
ATOM 566 C C . GLU A 1 72 ? -9.639 3.846 -4.133 1.00 98.56 72 GLU A C 1
ATOM 568 O O . GLU A 1 72 ? -10.486 4.529 -3.556 1.00 98.56 72 GLU A O 1
ATOM 573 N N . ALA A 1 73 ? -9.875 2.587 -4.510 1.00 98.69 73 ALA A N 1
ATOM 574 C CA . ALA A 1 73 ? -11.154 1.918 -4.309 1.00 98.69 73 ALA A CA 1
ATOM 575 C C . ALA A 1 73 ? -11.507 1.807 -2.820 1.00 98.69 73 ALA A C 1
ATOM 577 O O . ALA A 1 73 ? -12.654 2.049 -2.442 1.00 98.69 73 ALA A O 1
ATOM 578 N N . PHE A 1 74 ? -10.525 1.506 -1.967 1.00 98.44 74 PHE A N 1
ATOM 579 C CA . PHE A 1 74 ? -10.705 1.461 -0.520 1.00 98.44 74 PHE A CA 1
ATOM 580 C C . PHE A 1 74 ? -11.036 2.861 0.028 1.00 98.44 74 PHE A C 1
ATOM 582 O O . PHE A 1 74 ? -12.024 3.025 0.742 1.00 98.44 74 PHE A O 1
ATOM 589 N N . THR A 1 75 ? -10.302 3.899 -0.388 1.00 98.06 75 THR A N 1
ATOM 590 C CA . THR A 1 75 ? -10.594 5.297 -0.011 1.00 98.06 75 THR A CA 1
ATOM 591 C C . THR A 1 75 ? -12.011 5.711 -0.420 1.00 98.06 75 THR A C 1
ATOM 593 O O . THR A 1 75 ? -12.762 6.257 0.387 1.00 98.06 75 THR A O 1
ATOM 596 N N . ALA A 1 76 ? -12.413 5.396 -1.653 1.00 98.19 76 ALA A N 1
ATOM 597 C CA . ALA A 1 76 ? -13.759 5.662 -2.147 1.00 98.19 76 ALA A CA 1
ATOM 598 C C . ALA A 1 76 ? -14.826 4.851 -1.393 1.00 98.19 76 ALA A C 1
ATOM 600 O O . ALA A 1 76 ? -15.934 5.339 -1.191 1.00 98.19 76 ALA A O 1
ATOM 601 N N . GLY A 1 77 ? -14.513 3.618 -0.987 1.00 98.06 77 GLY A N 1
ATOM 602 C CA . GLY A 1 77 ? -15.376 2.780 -0.155 1.00 98.06 77 GLY A CA 1
ATOM 603 C C . GLY A 1 77 ? -15.648 3.405 1.210 1.00 98.06 77 GLY A C 1
ATOM 604 O O . GLY A 1 77 ? -16.805 3.508 1.606 1.00 98.06 77 GLY A O 1
ATOM 605 N N . ILE A 1 78 ? -14.604 3.903 1.876 1.00 98.00 78 ILE A N 1
ATOM 606 C CA . ILE A 1 78 ? -14.716 4.622 3.155 1.00 98.00 78 ILE A CA 1
ATOM 607 C C . ILE A 1 78 ? -15.588 5.868 3.005 1.00 98.00 78 ILE A C 1
ATOM 609 O O . ILE A 1 78 ? -16.445 6.112 3.845 1.00 98.00 78 ILE A O 1
ATOM 613 N N . ALA A 1 79 ? -15.419 6.632 1.923 1.00 97.31 79 ALA A N 1
ATOM 614 C CA . ALA A 1 79 ? -16.211 7.838 1.676 1.00 97.31 79 ALA A CA 1
ATOM 615 C C . ALA A 1 79 ? -17.719 7.568 1.486 1.00 97.31 79 ALA A C 1
ATOM 617 O O . ALA A 1 79 ? -18.518 8.492 1.604 1.00 97.31 79 ALA A O 1
ATOM 618 N N . ARG A 1 80 ? -18.112 6.322 1.186 1.00 97.56 80 ARG A N 1
ATOM 619 C CA . ARG A 1 80 ? -19.517 5.888 1.090 1.00 97.56 80 ARG A CA 1
ATOM 620 C C . ARG A 1 80 ? -20.037 5.232 2.373 1.00 97.56 80 ARG A C 1
ATOM 622 O O . ARG A 1 80 ? -21.180 4.788 2.392 1.00 97.56 80 ARG A O 1
ATOM 629 N N . CYS A 1 81 ? -19.209 5.104 3.407 1.00 97.31 81 CYS A N 1
ATOM 630 C CA . CYS A 1 81 ? -19.615 4.503 4.669 1.00 97.31 81 CYS A CA 1
ATOM 631 C C . CYS A 1 81 ? -20.473 5.498 5.462 1.00 97.31 81 CYS A C 1
ATOM 633 O O . CYS A 1 81 ? -20.027 6.603 5.753 1.00 97.31 81 CYS A O 1
ATOM 635 N N . GLU A 1 82 ? -21.705 5.110 5.796 1.00 96.62 82 GLU A N 1
ATOM 636 C CA . GLU A 1 82 ? -22.651 5.972 6.523 1.00 96.62 82 GLU A CA 1
ATOM 637 C C . GLU A 1 82 ? -22.378 6.016 8.034 1.00 96.62 82 GLU A C 1
ATOM 639 O O . GLU A 1 82 ? -22.718 6.988 8.705 1.00 96.62 82 GLU A O 1
ATOM 644 N N . ASN A 1 83 ? -21.774 4.958 8.581 1.00 97.06 83 ASN A N 1
ATOM 645 C CA . ASN A 1 83 ? -21.421 4.883 9.991 1.00 97.06 83 ASN A CA 1
ATOM 646 C C . ASN A 1 83 ? -20.019 5.473 10.200 1.00 97.06 83 ASN A C 1
ATOM 648 O O . ASN A 1 83 ? -19.032 4.902 9.737 1.00 97.06 83 ASN A O 1
ATOM 652 N N . GLU A 1 84 ? -19.933 6.600 10.909 1.00 97.00 84 GLU A N 1
ATOM 653 C CA . GLU A 1 84 ? -18.663 7.313 11.095 1.00 97.00 84 GLU A CA 1
ATOM 654 C C . GLU A 1 84 ? -17.644 6.510 11.918 1.00 97.00 84 GLU A C 1
ATOM 656 O O . GLU A 1 84 ? -16.470 6.488 11.564 1.00 97.00 84 GLU A O 1
ATOM 661 N N . GLU A 1 85 ? -18.072 5.784 12.954 1.00 96.19 85 GLU A N 1
ATOM 662 C CA . GLU A 1 85 ? -17.169 4.951 13.767 1.00 96.19 85 GLU A CA 1
ATOM 663 C C . GLU A 1 85 ? -16.548 3.821 12.928 1.00 96.19 85 GLU A C 1
ATOM 665 O O . GLU A 1 85 ? -15.346 3.547 13.000 1.00 96.19 85 GLU A O 1
ATOM 670 N N . ALA A 1 86 ? -17.352 3.192 12.066 1.00 96.19 86 ALA A N 1
ATOM 671 C CA . ALA A 1 86 ? -16.875 2.202 11.112 1.00 96.19 86 ALA A CA 1
ATOM 672 C C . ALA A 1 86 ? -15.944 2.840 10.072 1.00 96.19 86 ALA A C 1
ATOM 674 O O . ALA A 1 86 ? -14.904 2.266 9.747 1.00 96.19 86 ALA A O 1
ATOM 675 N N . ALA A 1 87 ? -16.276 4.034 9.571 1.00 97.81 87 ALA A N 1
ATOM 676 C CA . ALA A 1 87 ? -15.434 4.767 8.635 1.00 97.81 87 ALA A CA 1
ATOM 677 C C . ALA A 1 87 ? -14.064 5.097 9.247 1.00 97.81 87 ALA A C 1
ATOM 679 O O . ALA A 1 87 ? -13.044 4.898 8.588 1.00 97.81 87 ALA A O 1
ATOM 680 N N . GLU A 1 88 ? -14.012 5.544 10.504 1.00 97.19 88 GLU A N 1
ATOM 681 C CA . GLU A 1 88 ? -12.769 5.796 11.239 1.00 97.19 88 GLU A CA 1
ATOM 682 C C . GLU A 1 88 ? -11.910 4.537 11.364 1.00 97.19 88 GLU A C 1
ATOM 684 O O . GLU A 1 88 ? -10.726 4.562 11.013 1.00 97.19 88 GLU A O 1
ATOM 689 N N . LEU A 1 89 ? -12.507 3.416 11.772 1.00 97.75 89 LEU A N 1
ATOM 690 C CA . LEU A 1 89 ? -11.786 2.151 11.880 1.00 97.75 89 LEU A CA 1
ATOM 691 C C . LEU A 1 89 ? -11.272 1.672 10.510 1.00 97.75 89 LEU A C 1
ATOM 693 O O . LEU A 1 89 ? -10.130 1.222 10.384 1.00 97.75 89 LEU A O 1
ATOM 697 N N . LEU A 1 90 ? -12.072 1.825 9.452 1.00 98.12 90 LEU A N 1
ATOM 698 C CA . LEU A 1 90 ? -11.654 1.502 8.089 1.00 98.12 90 LEU A CA 1
ATOM 699 C C . LEU A 1 90 ? -10.532 2.425 7.590 1.00 98.12 90 LEU A C 1
ATOM 701 O O . LEU A 1 90 ? -9.672 1.951 6.849 1.00 98.12 90 LEU A O 1
ATOM 705 N N . ARG A 1 91 ? -10.472 3.703 8.000 1.00 98.12 91 ARG A N 1
ATOM 706 C CA . ARG A 1 91 ? -9.342 4.605 7.678 1.00 98.12 91 ARG A CA 1
ATOM 707 C C . ARG A 1 91 ? -8.029 4.092 8.265 1.00 98.12 91 ARG A C 1
ATOM 709 O O . ARG A 1 91 ? -7.001 4.163 7.584 1.00 98.12 91 ARG A O 1
ATOM 716 N N . ASP A 1 92 ? -8.054 3.532 9.473 1.00 98.06 92 ASP A N 1
ATOM 717 C CA . ASP A 1 92 ? -6.874 2.908 10.081 1.00 98.06 92 ASP A CA 1
ATOM 718 C C . ASP A 1 92 ? -6.445 1.649 9.316 1.00 98.06 92 ASP A C 1
ATOM 720 O O . ASP A 1 92 ? -5.274 1.523 8.952 1.00 98.06 92 ASP A O 1
ATOM 724 N N . VAL A 1 93 ? -7.385 0.754 8.986 1.00 98.38 93 VAL A N 1
ATOM 725 C CA . VAL A 1 93 ? -7.105 -0.447 8.169 1.00 98.38 93 VAL A CA 1
ATOM 726 C C . VAL A 1 93 ? -6.553 -0.059 6.796 1.00 98.38 93 VAL A C 1
ATOM 728 O O . VAL A 1 93 ? -5.598 -0.653 6.297 1.00 98.38 93 VAL A O 1
ATOM 731 N N . CYS A 1 94 ? -7.111 0.982 6.189 1.00 98.62 94 CYS A N 1
ATOM 732 C CA . CYS A 1 94 ? -6.674 1.483 4.897 1.00 98.62 94 CYS A CA 1
ATOM 733 C C . CYS A 1 94 ? -5.278 2.112 4.956 1.00 98.62 94 CYS A C 1
ATOM 735 O O . CYS A 1 94 ? -4.521 2.032 3.990 1.00 98.62 94 CYS A O 1
ATOM 737 N N . SER A 1 95 ? -4.926 2.748 6.074 1.00 98.38 95 SER A N 1
ATOM 738 C CA . SER A 1 95 ? -3.579 3.278 6.306 1.00 98.38 95 SER A CA 1
ATOM 739 C C . SER A 1 95 ? -2.580 2.151 6.559 1.00 98.38 95 SER A C 1
ATOM 741 O O . SER A 1 95 ? -1.460 2.210 6.057 1.00 98.38 95 SER A O 1
ATOM 743 N N . LEU A 1 96 ? -2.996 1.085 7.251 1.00 98.56 96 LEU A N 1
ATOM 744 C CA . LEU A 1 96 ? -2.181 -0.115 7.432 1.00 98.56 96 LEU A CA 1
ATOM 745 C C . LEU A 1 96 ? -1.891 -0.780 6.082 1.00 98.56 96 LEU A C 1
ATOM 747 O O . LEU A 1 96 ? -0.741 -1.099 5.791 1.00 98.56 96 LEU A O 1
ATOM 751 N N . TYR A 1 97 ? -2.903 -0.928 5.225 1.00 98.75 97 TYR A N 1
ATOM 752 C CA . TYR A 1 97 ? -2.722 -1.402 3.852 1.00 98.75 97 TYR A CA 1
ATOM 753 C C . TYR A 1 97 ? -1.724 -0.527 3.070 1.00 98.75 97 TYR A C 1
ATOM 755 O O . TYR A 1 97 ? -0.784 -1.041 2.461 1.00 98.75 97 TYR A O 1
ATOM 763 N N . ALA A 1 98 ? -1.882 0.800 3.128 1.00 98.56 98 ALA A N 1
ATOM 764 C CA . ALA A 1 98 ? -1.000 1.721 2.419 1.00 98.56 98 ALA A CA 1
ATOM 765 C C . ALA A 1 98 ? 0.464 1.580 2.869 1.00 98.56 98 ALA A C 1
ATOM 767 O O . ALA A 1 98 ? 1.372 1.429 2.050 1.00 98.56 98 ALA A O 1
ATOM 768 N N . LEU A 1 99 ? 0.690 1.595 4.184 1.00 98.31 99 LEU A N 1
ATOM 769 C CA . LEU A 1 99 ? 2.028 1.554 4.760 1.00 98.31 99 LEU A CA 1
ATOM 770 C C . LEU A 1 99 ? 2.696 0.184 4.629 1.00 98.31 99 LEU A C 1
ATOM 772 O O . LEU A 1 99 ? 3.902 0.143 4.424 1.00 98.31 99 LEU A O 1
ATOM 776 N N . THR A 1 100 ? 1.949 -0.920 4.681 1.00 98.38 100 THR A N 1
ATOM 777 C CA . THR A 1 100 ? 2.508 -2.267 4.451 1.00 98.38 100 THR A CA 1
ATOM 778 C C . THR A 1 100 ? 2.940 -2.472 2.996 1.00 98.38 100 THR A C 1
ATOM 780 O O . THR A 1 100 ? 3.977 -3.083 2.747 1.00 98.38 100 THR A O 1
ATOM 783 N N . SER A 1 101 ? 2.222 -1.897 2.024 1.00 98.44 101 SER A N 1
ATOM 784 C CA . SER A 1 101 ? 2.671 -1.846 0.622 1.00 98.44 101 SER A CA 1
ATOM 785 C C . SER A 1 101 ? 3.948 -1.008 0.458 1.00 98.44 101 SER A C 1
ATOM 787 O O . SER A 1 101 ? 4.887 -1.439 -0.214 1.00 98.44 101 SER A O 1
ATOM 789 N N . ILE A 1 102 ? 4.029 0.154 1.121 1.00 98.06 102 ILE A N 1
ATOM 790 C CA . ILE A 1 102 ? 5.246 0.985 1.119 1.00 98.06 102 ILE A CA 1
ATOM 791 C C . ILE A 1 102 ? 6.413 0.261 1.802 1.00 98.06 102 ILE A C 1
ATOM 793 O O . ILE A 1 102 ? 7.542 0.339 1.326 1.00 98.06 102 ILE A O 1
ATOM 797 N N . GLU A 1 103 ? 6.161 -0.453 2.900 1.00 97.75 103 GLU A N 1
ATOM 798 C CA . GLU A 1 103 ? 7.172 -1.239 3.610 1.00 97.75 103 GLU A CA 1
ATOM 799 C C . GLU A 1 103 ? 7.722 -2.372 2.734 1.00 97.75 103 GLU A C 1
ATOM 801 O O . GLU A 1 103 ? 8.939 -2.567 2.685 1.00 97.75 103 GLU A O 1
ATOM 806 N N . ARG A 1 104 ? 6.850 -3.074 1.998 1.00 97.94 104 ARG A N 1
ATOM 807 C CA . ARG A 1 104 ? 7.236 -4.140 1.061 1.00 97.94 104 ARG A CA 1
ATOM 808 C C . ARG A 1 104 ? 8.196 -3.638 -0.019 1.00 97.94 104 ARG A C 1
ATOM 810 O O . ARG A 1 104 ? 9.211 -4.281 -0.267 1.00 97.94 104 ARG A O 1
ATOM 817 N N . ASP A 1 105 ? 7.921 -2.465 -0.589 1.00 97.81 105 ASP A N 1
ATOM 818 C CA . ASP A 1 105 ? 8.729 -1.874 -1.667 1.00 97.81 105 ASP A CA 1
ATOM 819 C C . ASP A 1 105 ? 9.654 -0.752 -1.165 1.00 97.81 105 ASP A C 1
ATOM 821 O O . ASP A 1 105 ? 10.061 0.138 -1.915 1.00 97.81 105 ASP A O 1
ATOM 825 N N . ARG A 1 106 ? 10.013 -0.775 0.124 1.00 96.94 106 ARG A N 1
ATOM 826 C CA . ARG A 1 106 ? 10.754 0.308 0.789 1.00 96.94 106 ARG A CA 1
ATOM 827 C C . ARG A 1 106 ? 12.071 0.646 0.098 1.00 96.94 106 ARG A C 1
ATOM 829 O O . ARG A 1 106 ? 12.396 1.822 -0.042 1.00 96.94 106 ARG A O 1
ATOM 836 N N . ALA A 1 107 ? 12.807 -0.372 -0.349 1.00 97.00 107 ALA A N 1
ATOM 837 C CA . ALA A 1 107 ? 14.054 -0.185 -1.088 1.00 97.00 107 ALA A CA 1
ATOM 838 C C . ALA A 1 107 ? 13.820 0.607 -2.382 1.00 97.00 107 ALA A C 1
ATOM 840 O O . ALA A 1 107 ? 14.511 1.592 -2.620 1.00 97.00 107 ALA A O 1
ATOM 841 N N . TRP A 1 108 ? 12.777 0.263 -3.142 1.00 97.56 108 TRP A N 1
ATOM 842 C CA . TRP A 1 108 ? 12.419 0.964 -4.372 1.00 97.56 108 TRP A CA 1
ATOM 843 C C . TRP A 1 108 ? 12.118 2.446 -4.109 1.00 97.56 108 TRP A C 1
ATOM 845 O O . TRP A 1 108 ? 12.661 3.320 -4.787 1.00 97.56 108 TRP A O 1
ATOM 855 N N . PHE A 1 109 ? 11.308 2.753 -3.089 1.00 97.50 109 PHE A N 1
ATOM 856 C CA . PHE A 1 109 ? 10.977 4.141 -2.748 1.00 97.50 109 PHE A CA 1
ATOM 857 C C . PHE A 1 109 ? 12.211 4.948 -2.318 1.00 97.50 109 PHE A C 1
ATOM 859 O O . PHE A 1 109 ? 12.307 6.135 -2.637 1.00 97.50 109 PHE A O 1
ATOM 866 N N . MET A 1 110 ? 13.162 4.321 -1.620 1.00 96.69 110 MET A N 1
ATOM 867 C CA . MET A 1 110 ? 14.423 4.960 -1.231 1.00 96.69 110 MET A CA 1
ATOM 868 C C . MET A 1 110 ? 15.350 5.177 -2.434 1.00 96.69 110 MET A C 1
ATOM 870 O O . MET A 1 110 ? 15.853 6.281 -2.620 1.00 96.69 110 MET A O 1
ATOM 874 N N . GLU A 1 111 ? 15.530 4.165 -3.286 1.00 96.94 111 GLU A N 1
ATOM 875 C CA . GLU A 1 111 ? 16.359 4.230 -4.501 1.00 96.94 111 GLU A CA 1
ATOM 876 C C . GLU A 1 111 ? 15.907 5.344 -5.454 1.00 96.94 111 GLU A C 1
ATOM 878 O O . GLU A 1 111 ? 16.728 6.011 -6.084 1.00 96.94 111 GLU A O 1
ATOM 883 N N . HIS A 1 112 ? 14.598 5.599 -5.512 1.00 95.38 112 HIS A N 1
ATOM 884 C CA . HIS A 1 112 ? 14.003 6.639 -6.351 1.00 95.38 112 HIS A CA 1
ATOM 885 C C . HIS A 1 112 ? 13.782 7.968 -5.604 1.00 95.38 112 HIS A C 1
ATOM 887 O O . HIS A 1 112 ? 13.095 8.858 -6.114 1.00 95.38 112 HIS A O 1
ATOM 893 N N . ASN A 1 113 ? 14.379 8.134 -4.416 1.00 94.38 113 ASN A N 1
ATOM 894 C CA . ASN A 1 113 ? 14.316 9.340 -3.579 1.00 94.38 113 ASN A CA 1
ATOM 895 C C . ASN A 1 113 ? 12.885 9.812 -3.259 1.00 94.38 113 ASN A C 1
ATOM 897 O O . ASN A 1 113 ? 12.630 11.009 -3.135 1.00 94.38 113 ASN A O 1
ATOM 901 N N . ARG A 1 114 ? 11.932 8.881 -3.152 1.00 94.81 114 ARG A N 1
ATOM 902 C CA . ARG A 1 114 ? 10.533 9.175 -2.797 1.00 94.81 114 ARG A CA 1
ATOM 903 C C . ARG A 1 114 ? 10.318 9.256 -1.298 1.00 94.81 114 ARG A C 1
ATOM 905 O O . ARG A 1 114 ? 9.478 10.016 -0.822 1.00 94.81 114 ARG A O 1
ATOM 912 N N . ILE A 1 115 ? 11.117 8.508 -0.545 1.00 94.19 115 ILE A N 1
ATOM 913 C CA . ILE A 1 115 ? 11.175 8.591 0.911 1.00 94.19 115 ILE A CA 1
ATOM 914 C C . ILE A 1 115 ? 12.635 8.669 1.356 1.00 94.19 115 ILE A C 1
ATOM 916 O O . ILE A 1 115 ? 13.512 8.047 0.760 1.00 94.19 115 ILE A O 1
ATOM 920 N N . SER A 1 116 ? 12.897 9.438 2.411 1.00 93.38 116 SER A N 1
ATOM 921 C CA . SER A 1 116 ? 14.201 9.466 3.075 1.00 93.38 116 SER A CA 1
ATOM 922 C C . SER A 1 116 ? 14.409 8.214 3.934 1.00 93.38 116 SER A C 1
ATOM 924 O O . SER A 1 116 ? 13.451 7.512 4.259 1.00 93.38 116 SER A O 1
ATOM 926 N N . ASP A 1 117 ? 15.647 7.967 4.370 1.00 93.50 117 ASP A N 1
ATOM 927 C CA . ASP A 1 117 ? 15.964 6.907 5.341 1.00 93.50 117 ASP A CA 1
ATOM 928 C C . ASP A 1 117 ? 15.157 7.051 6.647 1.00 93.50 117 ASP A C 1
ATOM 930 O O . ASP A 1 117 ? 14.587 6.084 7.158 1.00 93.50 117 ASP A O 1
ATOM 934 N N . ASP A 1 118 ? 15.005 8.280 7.145 1.00 92.94 118 ASP A N 1
ATOM 935 C CA . ASP A 1 118 ? 14.206 8.552 8.343 1.00 92.94 118 ASP A CA 1
ATOM 936 C C . ASP A 1 118 ? 12.720 8.230 8.137 1.00 92.94 118 ASP A C 1
ATOM 938 O O . ASP A 1 118 ? 12.094 7.620 9.013 1.00 92.94 118 ASP A O 1
ATOM 942 N N . ARG A 1 119 ? 12.154 8.570 6.966 1.00 92.50 119 ARG A N 1
ATOM 943 C CA . ARG A 1 119 ? 10.770 8.203 6.618 1.00 92.50 119 ARG A CA 1
ATOM 944 C C . ARG A 1 119 ? 10.626 6.695 6.423 1.00 92.50 119 ARG A C 1
ATOM 946 O O . ARG A 1 119 ? 9.647 6.128 6.894 1.00 92.50 119 ARG A O 1
ATOM 953 N N . ALA A 1 120 ? 11.607 6.026 5.826 1.00 93.56 120 ALA A N 1
ATOM 954 C CA . ALA A 1 120 ? 11.619 4.574 5.661 1.00 93.56 120 ALA A CA 1
ATOM 955 C C . ALA A 1 120 ? 11.611 3.830 7.012 1.00 93.56 120 ALA A C 1
ATOM 957 O O . ALA A 1 120 ? 10.898 2.838 7.179 1.00 93.56 120 ALA A O 1
ATOM 958 N N . LYS A 1 121 ? 12.346 4.338 8.011 1.00 93.19 121 LYS A N 1
ATOM 959 C CA . LYS A 1 121 ? 12.285 3.850 9.401 1.00 93.19 121 LYS A CA 1
ATOM 960 C C . LYS A 1 121 ? 10.954 4.188 10.075 1.00 93.19 121 LYS A C 1
ATOM 962 O O . LYS A 1 121 ? 10.472 3.410 10.896 1.00 93.19 121 LYS A O 1
ATOM 967 N N . ALA A 1 122 ? 10.374 5.349 9.766 1.00 95.19 122 ALA A N 1
ATOM 968 C CA . ALA A 1 122 ? 9.080 5.756 10.304 1.00 95.19 122 ALA A CA 1
ATOM 969 C C . ALA A 1 122 ? 7.937 4.862 9.812 1.00 95.19 122 ALA A C 1
ATOM 971 O O . ALA A 1 122 ? 7.123 4.471 10.638 1.00 95.19 122 ALA A O 1
ATOM 972 N N . VAL A 1 123 ? 7.924 4.449 8.537 1.00 96.25 123 VAL A N 1
ATOM 973 C CA . VAL A 1 123 ? 6.911 3.524 7.985 1.00 96.25 123 VAL A CA 1
ATOM 974 C C . VAL A 1 123 ? 6.748 2.284 8.868 1.00 96.25 123 VAL A C 1
ATOM 976 O O . VAL A 1 123 ? 5.638 1.974 9.284 1.00 96.25 123 VAL A O 1
ATOM 979 N N . GLN A 1 124 ? 7.849 1.627 9.238 1.00 93.56 124 GLN A N 1
ATOM 980 C CA . GLN A 1 124 ? 7.800 0.426 10.075 1.00 93.56 124 GLN A CA 1
ATOM 981 C C . GLN A 1 124 ? 7.271 0.701 11.494 1.00 93.56 124 GLN A C 1
ATOM 983 O O . GLN A 1 124 ? 6.564 -0.124 12.075 1.00 93.56 124 GLN A O 1
ATOM 988 N N . ARG A 1 125 ? 7.580 1.870 12.071 1.00 96.06 125 ARG A N 1
ATOM 989 C CA . ARG A 1 125 ? 7.009 2.276 13.366 1.00 96.06 125 ARG A CA 1
ATOM 990 C C . ARG A 1 125 ? 5.507 2.518 13.257 1.00 96.06 125 AR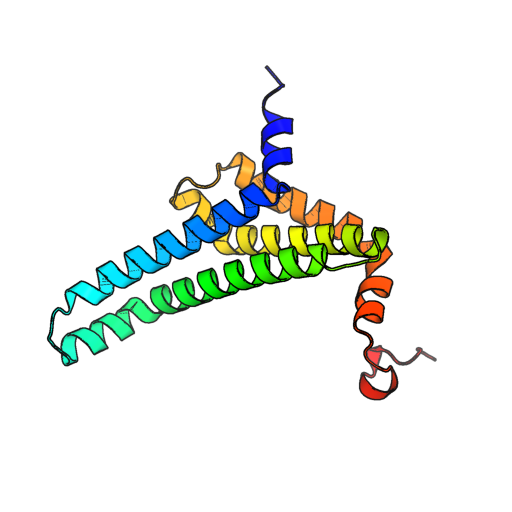G A C 1
ATOM 992 O O . ARG A 1 125 ? 4.772 2.041 14.112 1.00 96.06 125 ARG A O 1
ATOM 999 N N . GLU A 1 126 ? 5.061 3.197 12.204 1.00 97.06 126 GLU A N 1
ATOM 1000 C CA . GLU A 1 126 ? 3.641 3.475 11.974 1.00 97.06 126 GLU A CA 1
ATOM 1001 C C . GLU A 1 126 ? 2.832 2.199 11.708 1.00 97.06 126 GLU A C 1
ATOM 1003 O O . GLU A 1 126 ? 1.737 2.056 12.247 1.00 97.06 126 GLU A O 1
ATOM 1008 N N . VAL A 1 127 ? 3.382 1.226 10.970 1.00 97.81 127 VAL A N 1
ATOM 1009 C CA . VAL A 1 127 ? 2.765 -0.105 10.812 1.00 97.81 127 VAL A CA 1
ATOM 1010 C C . VAL A 1 127 ? 2.532 -0.754 12.179 1.00 97.81 127 VAL A C 1
ATOM 1012 O O . VAL A 1 127 ? 1.416 -1.178 12.476 1.00 97.81 127 VAL A O 1
ATOM 1015 N N . ASN A 1 128 ? 3.544 -0.775 13.050 1.00 97.88 128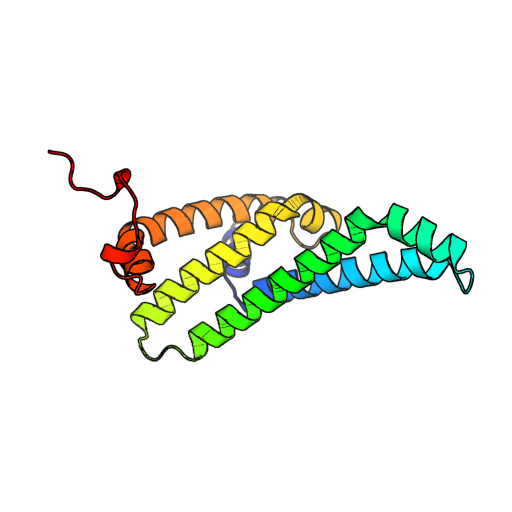 ASN A N 1
ATOM 1016 C CA . ASN A 1 128 ? 3.410 -1.345 14.394 1.00 97.88 128 ASN A CA 1
ATOM 1017 C C . ASN A 1 128 ? 2.401 -0.581 15.265 1.00 97.88 128 ASN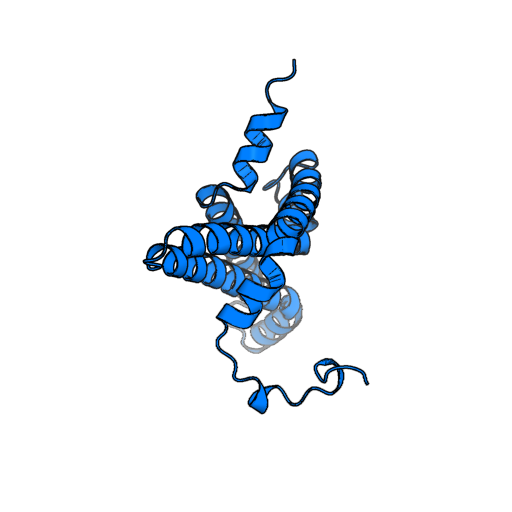 A C 1
ATOM 1019 O O . ASN A 1 128 ? 1.615 -1.205 15.980 1.00 97.88 128 ASN A O 1
ATOM 1023 N N . SER A 1 129 ? 2.387 0.752 15.187 1.00 97.69 129 SER A N 1
ATOM 1024 C CA . SER A 1 129 ? 1.409 1.592 15.887 1.00 97.69 129 SER A CA 1
ATOM 1025 C C . SER A 1 129 ? -0.022 1.302 15.428 1.00 97.69 129 SER A C 1
ATOM 1027 O O . SER A 1 129 ? -0.911 1.144 16.264 1.00 97.69 129 SER A O 1
ATOM 1029 N N . LEU A 1 130 ? -0.252 1.170 14.118 1.00 97.88 130 LEU A N 1
ATOM 1030 C CA . LEU A 1 130 ? -1.561 0.822 13.560 1.00 97.88 130 LEU A CA 1
ATOM 1031 C C . LEU A 1 130 ? -1.991 -0.589 13.955 1.00 97.88 130 LEU A C 1
ATOM 1033 O O . LEU A 1 130 ? -3.134 -0.778 14.355 1.00 97.88 130 LEU A O 1
ATOM 1037 N N . LEU A 1 131 ? -1.087 -1.572 13.919 1.00 98.31 131 LEU A N 1
ATOM 1038 C CA . LEU A 1 131 ? -1.381 -2.927 14.396 1.00 98.31 131 LEU A CA 1
ATOM 1039 C C . LEU A 1 131 ? -1.777 -2.929 15.878 1.00 98.31 131 LEU A C 1
ATOM 1041 O O . LEU A 1 131 ? -2.745 -3.588 16.256 1.00 98.31 131 LEU A O 1
ATOM 1045 N N . ALA A 1 132 ? -1.073 -2.167 16.719 1.00 98.44 132 ALA A N 1
ATOM 1046 C CA . ALA A 1 132 ? -1.422 -2.019 18.130 1.00 98.44 132 ALA A CA 1
ATOM 1047 C C . ALA A 1 132 ? -2.788 -1.338 18.319 1.00 98.44 132 ALA A C 1
ATOM 1049 O O . ALA A 1 132 ? -3.575 -1.789 19.151 1.00 98.44 132 ALA A O 1
ATOM 1050 N N . LYS A 1 133 ? -3.087 -0.303 17.522 1.00 97.75 133 LYS A N 1
ATOM 1051 C CA . LYS A 1 133 ? -4.371 0.414 17.531 1.00 97.75 133 LYS A CA 1
ATOM 1052 C C . LYS A 1 133 ? -5.536 -0.473 17.084 1.00 97.75 133 LYS A C 1
ATOM 1054 O O . LYS A 1 133 ? -6.595 -0.433 17.694 1.00 97.75 133 LYS A O 1
ATOM 1059 N N . LEU A 1 134 ? -5.338 -1.293 16.053 1.00 98.19 134 LEU A N 1
ATOM 1060 C CA . LEU A 1 134 ? -6.367 -2.166 15.478 1.00 98.19 134 LEU A CA 1
ATOM 1061 C C . LEU A 1 134 ? -6.605 -3.434 16.303 1.00 98.19 134 LEU A C 1
ATOM 1063 O O . LEU A 1 134 ? -7.695 -4.000 16.251 1.00 98.19 134 LEU A O 1
ATOM 1067 N N . ARG A 1 135 ? -5.614 -3.883 17.085 1.00 98.12 135 ARG A N 1
ATOM 1068 C CA . ARG A 1 135 ? -5.677 -5.143 17.838 1.00 98.12 135 ARG A CA 1
ATOM 1069 C C . ARG A 1 135 ? -6.956 -5.304 18.681 1.00 98.12 135 ARG A C 1
ATOM 1071 O O . ARG A 1 135 ? -7.577 -6.361 18.548 1.00 98.12 135 ARG A O 1
ATOM 1078 N N . PRO A 1 136 ? -7.402 -4.320 19.489 1.00 98.12 136 PRO A N 1
ATOM 1079 C CA . PRO A 1 136 ? -8.650 -4.420 20.253 1.00 98.12 136 PRO A CA 1
ATOM 1080 C C . PRO A 1 136 ? -9.912 -4.572 19.390 1.00 98.12 136 PRO A C 1
ATOM 1082 O O . PRO A 1 136 ? -10.916 -5.077 19.876 1.00 98.12 136 PRO A O 1
ATOM 1085 N N . HIS A 1 137 ? -9.857 -4.175 18.116 1.00 97.69 137 HIS A N 1
ATOM 1086 C CA . HIS A 1 137 ? -10.980 -4.192 17.174 1.00 97.69 137 HIS A CA 1
ATOM 1087 C C . HIS A 1 137 ? -10.940 -5.376 16.196 1.00 97.69 137 HIS A C 1
ATOM 1089 O O . HIS A 1 137 ? -11.804 -5.486 15.329 1.00 97.69 137 HIS A O 1
ATOM 1095 N N . THR A 1 138 ? -9.953 -6.273 16.311 1.00 95.56 138 THR A N 1
ATOM 1096 C CA . THR A 1 138 ? -9.752 -7.383 15.359 1.00 95.56 138 THR A CA 1
ATOM 1097 C C . THR A 1 138 ? -10.999 -8.249 15.198 1.00 95.56 138 THR A C 1
ATOM 1099 O O . THR A 1 138 ? -11.373 -8.567 14.074 1.00 95.56 138 THR A O 1
ATOM 1102 N N . LEU A 1 139 ? -11.663 -8.609 16.304 1.00 93.81 139 LEU A N 1
ATOM 1103 C CA . LEU A 1 139 ? -12.879 -9.421 16.242 1.00 93.81 139 LEU A CA 1
ATOM 1104 C C . LEU A 1 139 ? -14.001 -8.677 15.508 1.00 93.81 139 LEU A C 1
ATOM 1106 O O . LEU A 1 139 ? -14.576 -9.230 14.580 1.00 93.81 139 LEU A O 1
ATOM 1110 N N . THR A 1 140 ? -14.226 -7.403 15.841 1.00 96.06 140 THR A N 1
ATOM 1111 C CA . THR A 1 140 ? -15.209 -6.541 15.166 1.00 96.06 140 THR A CA 1
ATOM 1112 C C . THR A 1 140 ? -14.962 -6.455 13.658 1.00 96.06 140 THR A C 1
ATOM 1114 O O . THR A 1 140 ? -15.902 -6.545 12.875 1.00 96.06 140 THR A O 1
ATOM 1117 N N . LEU A 1 141 ? -13.702 -6.317 13.233 1.00 95.75 141 LEU A N 1
ATOM 1118 C CA . LEU A 1 141 ? -13.332 -6.281 11.815 1.00 95.75 141 LEU A CA 1
ATOM 1119 C C . LEU A 1 141 ? -13.613 -7.608 11.100 1.00 95.75 141 LEU A C 1
ATOM 1121 O O . LEU A 1 141 ? -14.089 -7.599 9.968 1.00 95.75 141 LEU A O 1
ATOM 1125 N N . ILE A 1 142 ? -13.318 -8.737 11.751 1.00 93.12 142 ILE A N 1
ATOM 1126 C CA . ILE A 1 142 ? -13.554 -10.076 11.197 1.00 93.12 142 ILE A CA 1
ATOM 1127 C C . ILE A 1 142 ? -15.056 -10.356 11.097 1.00 93.12 142 ILE A C 1
ATOM 1129 O O . ILE A 1 142 ? -15.530 -10.772 10.043 1.00 93.12 142 ILE A O 1
ATOM 1133 N N . GLU A 1 143 ? -15.812 -10.099 12.165 1.00 92.19 143 GLU A N 1
ATOM 1134 C CA . GLU A 1 143 ? -17.269 -10.272 12.186 1.00 92.19 143 GLU A CA 1
ATOM 1135 C C . GLU A 1 143 ? -17.960 -9.348 11.174 1.00 92.19 143 GLU A C 1
ATOM 1137 O O . GLU A 1 143 ? -18.926 -9.750 10.526 1.00 92.19 143 GLU A O 1
ATOM 1142 N N . GLY A 1 144 ? -17.412 -8.149 10.952 1.00 92.81 144 GLY A N 1
ATOM 1143 C CA . GLY A 1 144 ? -17.878 -7.201 9.941 1.00 92.81 144 GLY A CA 1
ATOM 1144 C C . GLY A 1 144 ? -17.812 -7.712 8.495 1.00 92.81 144 GLY A C 1
ATOM 1145 O O . GLY A 1 144 ? -18.495 -7.157 7.636 1.00 92.81 144 GLY A O 1
ATOM 1146 N N . LEU A 1 145 ? -17.059 -8.783 8.206 1.00 91.50 145 LEU A N 1
ATOM 1147 C CA . LEU A 1 145 ? -17.085 -9.446 6.893 1.00 91.50 145 LEU A CA 1
ATOM 1148 C C . LEU A 1 145 ? -18.410 -10.179 6.626 1.00 91.50 145 LEU A C 1
ATOM 1150 O O . LEU A 1 145 ? -18.688 -10.529 5.481 1.00 91.50 145 LEU A O 1
ATOM 1154 N N . GLY A 1 146 ? -19.213 -10.434 7.665 1.00 91.81 146 GLY A N 1
ATOM 1155 C CA . GLY A 1 146 ? -20.529 -11.058 7.538 1.00 91.81 146 GLY A CA 1
ATOM 1156 C C . GLY A 1 146 ? -20.488 -12.519 7.087 1.00 91.81 146 GLY A C 1
ATOM 1157 O O . GLY A 1 146 ? -21.463 -13.011 6.522 1.00 91.81 146 GLY A O 1
ATOM 1158 N N . VAL A 1 147 ? -19.366 -13.216 7.299 1.00 91.62 147 VAL A N 1
ATOM 1159 C CA . VAL A 1 147 ? -19.231 -14.638 6.956 1.00 91.62 147 VAL A CA 1
ATOM 1160 C C . VAL A 1 147 ? -19.997 -15.482 7.985 1.00 91.62 147 VAL A C 1
ATOM 1162 O O . VAL A 1 147 ? -19.664 -15.415 9.170 1.00 91.62 147 VAL A O 1
ATOM 1165 N N . PRO A 1 148 ? -20.992 -16.293 7.575 1.00 88.12 148 PRO A N 1
ATOM 1166 C CA . PRO A 1 148 ? -21.760 -17.109 8.512 1.00 88.12 148 PRO A CA 1
ATOM 1167 C C . PRO A 1 148 ? -20.876 -18.156 9.216 1.00 88.12 148 PRO A C 1
ATOM 1169 O O . PRO A 1 148 ? -20.092 -18.824 8.530 1.00 88.12 148 PRO A O 1
ATOM 1172 N N . PRO A 1 149 ? -20.998 -18.357 10.545 1.00 83.88 149 PRO A N 1
ATOM 1173 C CA . PRO A 1 149 ? -20.168 -19.309 11.290 1.00 83.88 149 PRO A CA 1
ATOM 1174 C C . PRO A 1 149 ? -20.181 -20.736 10.725 1.00 83.88 149 PRO A C 1
ATOM 1176 O O . PRO A 1 149 ? -19.147 -21.403 10.677 1.00 83.88 149 PRO A O 1
ATOM 1179 N N . GLU A 1 150 ? -21.330 -21.195 10.233 1.00 86.06 150 GLU A N 1
ATOM 1180 C CA . GLU A 1 150 ? -21.516 -22.506 9.608 1.00 86.06 150 GLU A CA 1
ATOM 1181 C C . GLU A 1 150 ? -20.717 -22.687 8.310 1.00 86.06 150 GLU A C 1
ATOM 1183 O O . GLU A 1 150 ? -20.422 -23.815 7.917 1.00 86.06 150 GLU A O 1
ATOM 1188 N N . SER A 1 151 ? -20.329 -21.585 7.661 1.00 89.94 151 SER A N 1
ATOM 1189 C CA . SER A 1 151 ? -19.544 -21.596 6.423 1.00 89.94 151 SER A CA 1
ATOM 1190 C C . SER A 1 151 ? -18.033 -21.646 6.673 1.00 89.94 151 SER A C 1
ATOM 1192 O O . SER A 1 151 ? -17.273 -21.844 5.728 1.00 89.94 151 SER A O 1
ATOM 1194 N N . LEU A 1 152 ? -17.576 -21.471 7.921 1.00 86.94 152 LEU A N 1
ATOM 1195 C CA . LEU A 1 152 ? -16.147 -21.356 8.237 1.00 86.94 152 LEU A CA 1
ATOM 1196 C C . LEU A 1 152 ? -15.408 -22.697 8.167 1.00 86.94 152 LEU A C 1
ATOM 1198 O O . LEU A 1 152 ? -14.244 -22.729 7.778 1.00 86.94 152 LEU A O 1
ATOM 1202 N N . GLY A 1 153 ? -16.060 -23.799 8.557 1.00 87.31 153 GLY A N 1
ATOM 1203 C CA . GLY A 1 153 ? -15.520 -25.158 8.405 1.00 87.31 153 GLY A CA 1
ATOM 1204 C C . GLY A 1 153 ? -14.140 -25.408 9.041 1.00 87.31 153 GLY A C 1
ATOM 1205 O O . GLY A 1 153 ? -13.433 -26.311 8.599 1.00 87.31 153 GLY A O 1
ATOM 1206 N N . ALA A 1 154 ? -13.734 -24.625 10.048 1.00 85.75 154 ALA A N 1
ATOM 1207 C CA . ALA A 1 154 ? -12.383 -24.656 10.612 1.00 85.75 154 ALA A CA 1
ATOM 1208 C C . ALA A 1 154 ? -12.352 -25.230 12.041 1.00 85.75 154 ALA A C 1
ATOM 1210 O O . ALA A 1 154 ? -12.985 -24.692 12.948 1.00 85.75 154 ALA A O 1
ATOM 1211 N N . GLU A 1 155 ? -11.560 -26.288 12.261 1.00 86.81 155 GLU A N 1
ATOM 1212 C CA . GLU A 1 155 ? -11.463 -26.984 13.560 1.00 86.81 155 GLU A CA 1
ATOM 1213 C C . GLU A 1 155 ? -10.980 -26.069 14.691 1.00 86.81 155 GLU A C 1
ATOM 1215 O O . GLU A 1 155 ? -11.499 -26.124 15.799 1.00 86.81 155 GLU A O 1
ATOM 1220 N N . ILE A 1 156 ? -10.030 -25.179 14.391 1.00 87.94 156 ILE A N 1
ATOM 1221 C CA . ILE A 1 156 ? -9.443 -24.233 15.353 1.00 87.94 156 ILE A CA 1
ATOM 1222 C C . ILE A 1 156 ? -10.447 -23.209 15.906 1.00 87.94 156 ILE A C 1
ATOM 1224 O O . ILE A 1 156 ? -10.136 -22.529 16.878 1.00 87.94 156 ILE A O 1
ATOM 1228 N N . LEU A 1 157 ? -11.616 -23.064 15.269 1.00 84.00 157 LEU A N 1
ATOM 1229 C CA . LEU A 1 157 ? -12.683 -22.155 15.696 1.00 84.00 157 LEU A CA 1
ATOM 1230 C C . LEU A 1 157 ? -13.731 -22.846 16.570 1.00 84.00 157 LEU A C 1
ATOM 1232 O O . LEU A 1 157 ? -14.610 -22.178 17.115 1.00 84.00 157 LEU A O 1
ATOM 1236 N N . LYS A 1 158 ? -13.672 -24.175 16.702 1.00 79.69 158 LYS A N 1
ATOM 1237 C CA . LYS A 1 158 ? -14.558 -24.887 17.617 1.00 79.69 158 LYS A CA 1
ATOM 1238 C C . LYS A 1 158 ? -14.141 -24.567 19.054 1.00 79.69 158 LYS A C 1
ATOM 1240 O O . LYS A 1 158 ? -12.942 -24.550 19.336 1.00 79.69 158 LYS A O 1
ATOM 1245 N N . PRO A 1 159 ? -15.096 -24.325 19.967 1.00 71.12 159 PRO A N 1
ATOM 1246 C CA . PRO A 1 159 ? -14.767 -24.155 21.373 1.00 71.12 159 PRO A CA 1
ATOM 1247 C C . PRO A 1 159 ? -14.010 -25.393 21.862 1.00 71.12 159 PRO A C 1
ATOM 1249 O O . PRO A 1 159 ? -14.476 -26.521 21.693 1.00 71.12 159 PRO A O 1
ATOM 1252 N N . THR A 1 160 ? -12.818 -25.175 22.418 1.00 67.12 160 THR A N 1
ATOM 1253 C CA . THR A 1 160 ? -12.028 -26.234 23.049 1.00 67.12 160 THR A CA 1
ATOM 1254 C C . THR A 1 160 ? -12.838 -26.815 24.217 1.00 67.12 160 THR A C 1
ATOM 1256 O O . THR A 1 160 ? -13.416 -26.021 24.965 1.00 67.12 160 THR A O 1
ATOM 1259 N N . PRO A 1 161 ? -12.929 -28.150 24.362 1.00 62.75 161 PRO A N 1
ATOM 1260 C CA . PRO A 1 161 ? -13.646 -28.780 25.472 1.00 62.75 161 PRO A CA 1
ATOM 1261 C C . PRO A 1 161 ? -13.072 -28.416 26.846 1.00 62.75 161 PRO A C 1
ATOM 1263 O O . PRO A 1 161 ? -11.853 -28.138 26.935 1.00 62.75 161 PRO A O 1
#

Foldseek 3Di:
DPDPQPVLLVLLLDLVSLLVLLVVQLVVLVVVLVVQLCVQPPPPVSNVVSCVVCVVSVVSSVVSVVLNVVLVVLVVVLVPDPDVVVSVLSSLVSSLSSLVVCLVCVVVCVVVVVDDPSSNVSSVVSNVVSCVVCVVCVVVVVVVVVDDPVNPPDPVPPPDD

Secondary structure (DSSP, 8-state):
--SSHHHHHHTTS-HHHHHHHHHHHHHHHHHHHHHHHHTTTT-HHHHHHHHHHTHHHHHHHHHHHHHHHHHHHHHHHHHT-S-HHHHHHHHHHHHHHHHHHHHHTHHHHHHTTSS-HHHHHHHHHHHHHHHHHHGGGHHHHHHTT---GGG---GGGSPP-